Protein AF-A0A0B7BP31-F1 (afdb_monomer_lite)

Sequence (83 aa):
MNINIAKTEVMNIGRKHNTLNINGSTIKQVQEFKYLGSIFTEDGRLDRKIETRVQKANAITYQLAPLLRHPNISLTAKQQMIN

pLDDT: mean 92.34, std 4.22, range [71.44, 96.62]

Structure (mmCIF, N/CA/C/O backbone):
data_AF-A0A0B7BP31-F1
#
_entry.id   AF-A0A0B7BP31-F1
#
loop_
_atom_site.group_PDB
_atom_site.id
_atom_site.type_symbol
_atom_site.label_atom_id
_atom_site.label_alt_id
_atom_site.label_comp_id
_atom_site.label_asym_id
_atom_site.label_entity_id
_atom_site.label_seq_id
_atom_site.pdbx_PDB_ins_code
_atom_site.Cartn_x
_atom_site.Cartn_y
_atom_site.Cartn_z
_atom_site.occupancy
_atom_site.B_iso_or_equiv
_atom_site.auth_seq_id
_atom_site.auth_comp_id
_atom_site.auth_asym_id
_atom_site.auth_atom_id
_atom_site.pdbx_PDB_model_num
ATOM 1 N N . MET A 1 1 ? -31.147 7.053 6.437 1.00 71.44 1 MET A N 1
ATOM 2 C CA . MET A 1 1 ? -29.854 6.668 5.827 1.00 71.44 1 MET A CA 1
ATOM 3 C C . MET A 1 1 ? -29.420 5.357 6.464 1.00 71.44 1 MET A C 1
ATOM 5 O O . MET A 1 1 ? -29.300 5.336 7.679 1.00 71.44 1 MET A O 1
ATOM 9 N N . ASN A 1 2 ? -29.234 4.284 5.688 1.00 86.88 2 AS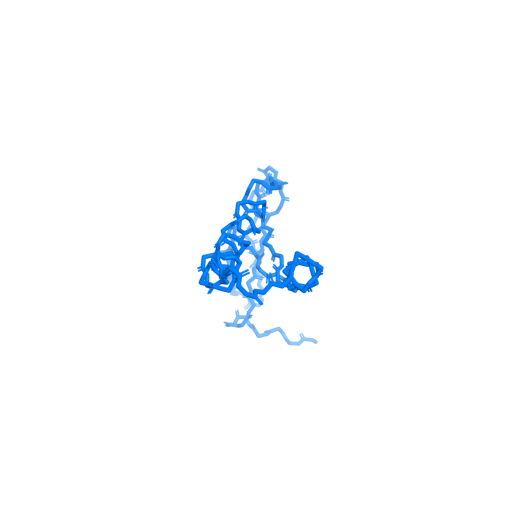N A N 1
ATOM 10 C CA . ASN A 1 2 ? -28.800 2.976 6.201 1.00 86.88 2 ASN A CA 1
ATOM 11 C C . ASN A 1 2 ? -27.363 2.705 5.741 1.00 86.88 2 ASN A C 1
ATOM 13 O O . ASN A 1 2 ? -27.106 2.656 4.541 1.00 86.88 2 ASN A O 1
ATOM 17 N N . ILE A 1 3 ? -26.436 2.546 6.687 1.00 89.38 3 ILE A N 1
ATOM 18 C CA . ILE A 1 3 ? -25.030 2.217 6.411 1.00 89.38 3 ILE A CA 1
ATOM 19 C C . ILE A 1 3 ? -24.873 0.696 6.435 1.00 89.38 3 ILE A C 1
ATOM 21 O O . ILE A 1 3 ? -25.327 0.035 7.368 1.00 89.38 3 ILE A O 1
ATOM 25 N N . ASN A 1 4 ? -24.209 0.135 5.424 1.00 92.94 4 ASN A N 1
ATOM 26 C CA . ASN A 1 4 ? -23.859 -1.281 5.420 1.00 92.94 4 ASN A CA 1
ATOM 27 C C . ASN A 1 4 ? -22.579 -1.503 6.234 1.00 92.94 4 ASN A C 1
ATOM 29 O O . ASN A 1 4 ? -21.475 -1.370 5.713 1.00 92.94 4 ASN A O 1
ATOM 33 N N . ILE A 1 5 ? -22.750 -1.891 7.494 1.00 92.94 5 ILE A N 1
ATOM 34 C CA . ILE A 1 5 ? -21.661 -2.080 8.461 1.00 92.94 5 ILE A CA 1
ATOM 35 C C . ILE A 1 5 ? -20.631 -3.105 7.971 1.00 92.94 5 ILE A C 1
ATOM 37 O O . ILE A 1 5 ? -19.437 -2.897 8.145 1.00 92.94 5 ILE A O 1
ATOM 41 N N . ALA A 1 6 ? -21.065 -4.162 7.278 1.00 92.12 6 ALA A N 1
ATOM 42 C CA . ALA A 1 6 ? -20.167 -5.196 6.761 1.00 92.12 6 ALA A CA 1
ATOM 43 C C . ALA A 1 6 ? -19.255 -4.705 5.620 1.00 92.12 6 ALA A C 1
ATOM 45 O O . ALA A 1 6 ? -18.225 -5.318 5.355 1.00 92.12 6 ALA A O 1
ATOM 46 N N . LYS A 1 7 ? -19.628 -3.617 4.933 1.00 94.06 7 LYS A N 1
ATOM 47 C CA . LYS A 1 7 ? -18.844 -3.011 3.843 1.00 94.06 7 LYS A CA 1
ATOM 48 C C . LYS A 1 7 ? -18.143 -1.716 4.251 1.00 94.06 7 LYS A C 1
ATOM 50 O O . LYS A 1 7 ? -17.478 -1.107 3.418 1.00 94.06 7 LYS A O 1
ATOM 55 N N . THR A 1 8 ? -18.341 -1.249 5.480 1.00 93.75 8 THR A N 1
ATOM 56 C CA . THR A 1 8 ? -17.776 0.012 5.960 1.00 93.75 8 THR A CA 1
ATOM 57 C C . THR A 1 8 ? -16.605 -0.268 6.887 1.00 93.75 8 THR A C 1
ATOM 59 O O . THR A 1 8 ? -16.694 -1.076 7.804 1.00 93.75 8 THR A O 1
ATOM 62 N N . GLU A 1 9 ? -15.511 0.441 6.650 1.00 94.25 9 GLU A N 1
ATOM 63 C CA . GLU A 1 9 ? -14.329 0.465 7.502 1.00 94.25 9 GLU A CA 1
ATOM 64 C C . GLU A 1 9 ? -14.046 1.923 7.866 1.00 94.25 9 GLU A C 1
ATOM 66 O O . GLU A 1 9 ? -14.350 2.830 7.085 1.00 94.25 9 GLU A O 1
ATOM 71 N N . VAL A 1 10 ? -13.478 2.159 9.046 1.00 94.00 10 VAL A N 1
ATOM 72 C CA . VAL A 1 10 ? -13.085 3.500 9.489 1.00 94.00 10 VAL A CA 1
ATOM 73 C C . VAL A 1 10 ? -11.616 3.547 9.864 1.00 94.00 10 VAL A C 1
ATOM 75 O O . VAL A 1 10 ? -11.081 2.633 10.478 1.00 94.00 10 VAL A O 1
ATOM 78 N N . MET A 1 11 ? -10.963 4.647 9.522 1.00 94.50 11 MET A N 1
ATOM 79 C CA . MET A 1 11 ? -9.610 4.946 9.965 1.00 94.50 11 MET A CA 1
ATOM 80 C C . MET A 1 11 ? -9.672 6.060 10.995 1.00 94.50 11 MET A C 1
ATOM 82 O O . MET A 1 11 ? -10.342 7.070 10.781 1.00 94.50 11 MET A O 1
ATOM 86 N N . ASN A 1 12 ? -8.961 5.883 12.100 1.00 92.44 12 ASN A N 1
ATOM 87 C CA . ASN A 1 12 ? -8.787 6.946 13.068 1.00 92.44 12 ASN A CA 1
ATOM 88 C C . ASN A 1 12 ? -7.554 7.777 12.698 1.00 92.44 12 ASN A C 1
ATOM 90 O O . ASN A 1 12 ? -6.500 7.215 12.429 1.00 92.44 12 ASN A O 1
ATOM 94 N N . ILE A 1 13 ? -7.683 9.103 12.686 1.00 88.62 13 ILE A N 1
ATOM 95 C CA . ILE A 1 13 ? -6.573 10.014 12.385 1.00 88.62 13 ILE A CA 1
ATOM 96 C C . ILE A 1 13 ? -6.361 10.921 13.595 1.00 88.62 13 ILE A C 1
ATOM 98 O O . ILE A 1 13 ? -7.273 11.634 14.017 1.00 88.62 13 ILE A O 1
ATOM 102 N N . GLY A 1 14 ? -5.147 10.909 14.147 1.00 85.50 14 GLY A N 1
ATOM 103 C CA . GLY A 1 14 ? -4.761 11.711 15.309 1.00 85.50 14 GLY A CA 1
ATOM 104 C C . GLY A 1 14 ? -4.480 10.881 16.564 1.00 85.50 14 GLY A C 1
ATOM 105 O O . GLY A 1 14 ? -4.486 9.658 16.549 1.00 85.50 14 GLY A O 1
ATOM 106 N N . ARG A 1 15 ? -4.199 11.559 17.684 1.00 83.19 15 ARG A N 1
ATOM 107 C CA . ARG A 1 15 ? -3.646 10.912 18.894 1.00 83.19 15 ARG A CA 1
ATOM 108 C C . ARG A 1 15 ? -4.639 10.055 19.685 1.00 83.19 15 ARG A C 1
ATOM 110 O O . ARG A 1 15 ? -4.217 9.226 20.481 1.00 83.19 15 ARG A O 1
ATOM 117 N N . LYS A 1 16 ? -5.942 10.305 19.553 1.00 86.06 16 LYS A N 1
ATOM 118 C CA . LYS A 1 16 ? -6.982 9.618 20.334 1.00 86.06 16 LYS A CA 1
ATOM 119 C C . LYS A 1 16 ? -7.658 8.573 19.468 1.00 86.06 16 LYS A C 1
ATOM 121 O O . LYS A 1 16 ? -8.249 8.952 18.466 1.00 86.06 16 LYS A O 1
ATOM 126 N N . HIS A 1 17 ? -7.615 7.308 19.878 1.00 86.06 17 HIS A N 1
ATOM 127 C CA . HIS A 1 17 ? -8.373 6.232 19.243 1.00 86.06 17 HIS A CA 1
ATOM 128 C C . HIS A 1 17 ? -9.764 6.140 19.858 1.00 86.06 17 HIS A C 1
ATOM 130 O O . HIS A 1 17 ? -9.908 5.828 21.036 1.00 86.06 17 HIS A O 1
ATOM 136 N N . ASN A 1 18 ? -10.780 6.423 19.046 1.00 88.81 18 ASN A N 1
ATOM 137 C CA . ASN A 1 18 ? -12.179 6.253 19.417 1.00 88.81 18 ASN A CA 1
ATOM 138 C C . ASN A 1 18 ? -12.778 5.118 18.592 1.00 88.81 18 ASN A C 1
ATOM 140 O O . ASN A 1 18 ? -12.480 5.001 17.404 1.00 88.81 18 ASN A O 1
ATOM 144 N N . THR A 1 19 ? -13.647 4.315 19.194 1.00 91.44 19 THR A N 1
ATOM 145 C CA . THR A 1 19 ? -14.442 3.318 18.474 1.00 91.44 19 THR A CA 1
ATOM 146 C C . THR A 1 19 ? -15.711 3.968 17.925 1.00 91.44 19 THR A C 1
ATOM 148 O O . THR A 1 19 ? -16.351 4.775 18.601 1.00 91.44 19 THR A O 1
ATOM 151 N N . LEU A 1 20 ? -16.081 3.640 16.682 1.00 91.81 20 LEU A N 1
ATOM 152 C CA . LEU A 1 20 ? -17.322 4.126 16.077 1.00 91.81 20 LEU A CA 1
ATOM 153 C C . LEU A 1 20 ? -18.392 3.037 16.143 1.00 91.81 20 LEU A C 1
ATOM 155 O O . LEU A 1 20 ? -18.257 1.990 15.510 1.00 91.81 20 LEU A O 1
ATOM 159 N N . ASN A 1 21 ? -19.466 3.315 16.881 1.00 93.06 21 ASN A N 1
ATOM 160 C CA . ASN A 1 21 ? -20.626 2.437 16.997 1.00 93.06 21 ASN A CA 1
ATOM 161 C C . ASN A 1 21 ? -21.796 3.005 16.190 1.00 93.06 21 ASN A C 1
ATOM 163 O O . ASN A 1 21 ? -22.189 4.153 16.389 1.00 93.06 21 ASN A O 1
ATOM 167 N N . ILE A 1 22 ? -22.377 2.190 15.310 1.00 90.00 22 ILE A N 1
ATOM 168 C CA . ILE A 1 22 ? -23.582 2.520 14.543 1.00 90.00 22 ILE A CA 1
ATOM 169 C C . ILE A 1 22 ? -24.614 1.423 14.791 1.00 90.00 22 ILE A C 1
ATOM 171 O O . ILE A 1 22 ? -24.340 0.249 14.561 1.00 90.00 22 ILE A O 1
ATOM 175 N N . ASN A 1 23 ? -25.801 1.802 15.275 1.00 88.94 23 ASN A N 1
ATOM 176 C CA . ASN A 1 23 ? -26.908 0.880 15.568 1.00 88.94 23 ASN A CA 1
ATOM 177 C C . ASN A 1 23 ? -26.497 -0.307 16.464 1.00 88.94 23 ASN A C 1
ATOM 179 O O . ASN A 1 23 ? -26.849 -1.452 16.198 1.00 88.94 23 ASN A O 1
ATOM 183 N N . GLY A 1 24 ? -25.693 -0.040 17.500 1.00 90.25 24 GLY A N 1
ATOM 184 C CA . GLY A 1 24 ? -25.210 -1.066 18.434 1.00 90.25 24 GLY A CA 1
ATOM 185 C C . GLY A 1 24 ? -24.094 -1.967 17.893 1.00 90.25 24 GLY A C 1
ATOM 186 O O . GLY A 1 24 ? -23.628 -2.837 18.618 1.00 90.25 24 GLY A O 1
ATOM 187 N N . SER A 1 25 ? -23.635 -1.756 16.655 1.00 92.25 25 SER A N 1
ATOM 188 C CA . SER A 1 25 ? -22.520 -2.498 16.058 1.00 92.25 25 SER A CA 1
ATOM 189 C C . SER A 1 25 ? -21.289 -1.607 15.903 1.00 92.25 25 SER A C 1
ATOM 191 O O . SER A 1 25 ? -21.375 -0.491 15.386 1.00 92.25 25 SER A O 1
ATOM 193 N N . THR A 1 26 ? -20.130 -2.103 16.325 1.00 93.25 26 THR A N 1
ATOM 194 C CA . THR A 1 26 ? -18.847 -1.418 16.132 1.00 93.25 26 THR A CA 1
ATOM 195 C C . THR A 1 26 ? -18.366 -1.592 14.696 1.00 93.25 26 THR A C 1
ATOM 197 O O . THR A 1 26 ? -18.324 -2.709 14.181 1.00 93.25 26 THR A O 1
ATOM 200 N N . ILE A 1 27 ? -17.988 -0.495 14.041 1.00 94.88 27 ILE A N 1
ATOM 201 C CA . ILE A 1 27 ? -17.398 -0.549 12.702 1.00 94.88 27 ILE A CA 1
ATOM 202 C C . ILE A 1 27 ? -15.931 -0.969 12.799 1.00 94.88 27 ILE A C 1
ATOM 204 O O . ILE A 1 27 ? -15.195 -0.518 13.678 1.00 94.88 27 ILE A O 1
ATOM 208 N N . LYS A 1 28 ? -15.493 -1.804 11.852 1.00 94.44 28 LYS A N 1
ATOM 209 C CA . LYS A 1 28 ? -14.102 -2.237 11.727 1.00 94.44 28 LYS A CA 1
ATOM 210 C C . LYS A 1 28 ? -13.164 -1.037 11.567 1.00 94.44 28 LYS A C 1
ATOM 212 O O . LYS A 1 28 ? -13.345 -0.223 10.661 1.00 94.44 28 LYS A O 1
ATOM 217 N N . GLN A 1 29 ? -12.138 -0.973 12.4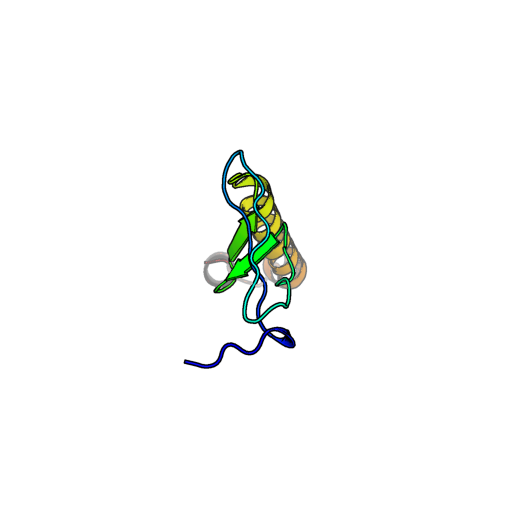13 1.00 94.06 29 GLN A N 1
ATOM 218 C CA . GLN A 1 29 ? -11.081 0.029 12.307 1.00 94.06 29 GLN A CA 1
ATOM 219 C C . GLN A 1 29 ? -9.904 -0.488 11.474 1.00 94.06 29 GLN A C 1
ATOM 221 O O . GLN A 1 29 ? -9.548 -1.664 11.575 1.00 94.06 29 GLN A O 1
ATOM 226 N N . VAL A 1 30 ? -9.303 0.378 10.659 1.00 94.50 30 VAL A N 1
ATOM 227 C CA . VAL A 1 30 ? -8.154 0.050 9.802 1.00 94.50 30 VAL A CA 1
ATOM 228 C C . VAL A 1 30 ? -7.022 1.062 9.963 1.00 94.50 30 VAL A C 1
ATOM 230 O O . VAL A 1 30 ? -7.263 2.258 10.113 1.00 94.50 30 VAL A O 1
ATOM 233 N N . GLN A 1 31 ? -5.788 0.562 9.888 1.00 93.88 31 GLN A N 1
ATOM 234 C CA . GLN A 1 31 ? -4.559 1.361 9.996 1.00 93.88 31 GLN A CA 1
ATOM 235 C C . GLN A 1 31 ? -4.078 1.902 8.646 1.00 93.88 31 GLN A C 1
ATOM 237 O O . GLN A 1 31 ? -3.393 2.920 8.595 1.00 93.88 31 GLN A O 1
ATOM 242 N N . GLU A 1 32 ? -4.463 1.242 7.548 1.00 94.62 32 GLU A N 1
ATOM 243 C CA . GLU A 1 32 ? -4.215 1.683 6.177 1.00 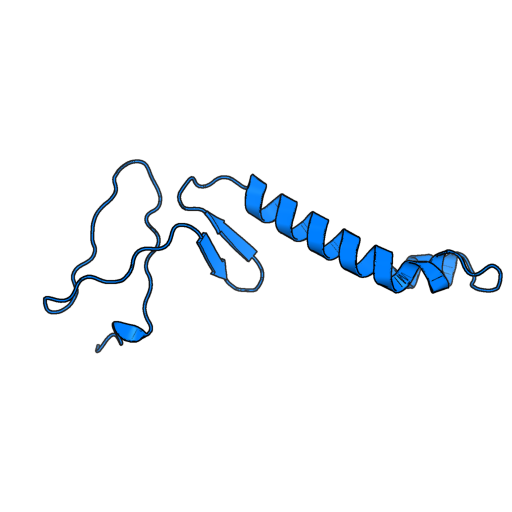94.62 32 GLU A CA 1
ATOM 244 C C . GLU A 1 32 ? -5.537 1.812 5.418 1.00 94.62 32 GLU A C 1
ATOM 246 O O . GLU A 1 32 ? -6.364 0.901 5.428 1.00 94.62 32 GLU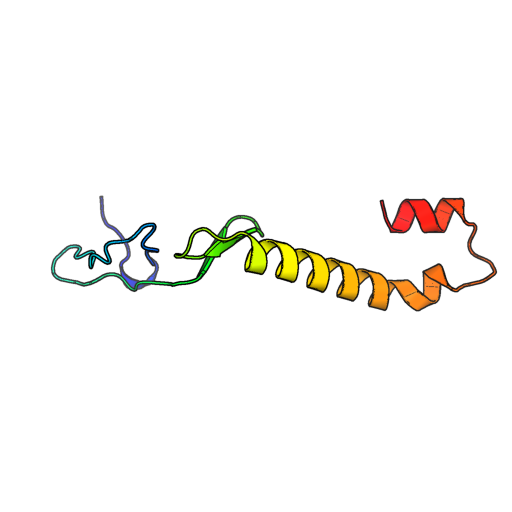 A O 1
ATOM 251 N N . PHE A 1 33 ? -5.718 2.926 4.713 1.00 94.06 33 PHE A N 1
ATOM 252 C CA . PHE A 1 33 ? -6.881 3.174 3.872 1.00 94.06 33 PHE A CA 1
ATOM 253 C C . PHE A 1 33 ? -6.421 3.407 2.441 1.00 94.06 33 PHE A C 1
ATOM 255 O O . PHE A 1 33 ? -5.564 4.253 2.171 1.00 94.06 33 PHE A O 1
ATOM 262 N N . LYS A 1 34 ? -6.985 2.639 1.508 1.00 92.88 34 LYS A N 1
ATOM 263 C CA . LYS A 1 34 ? -6.680 2.751 0.081 1.00 92.88 34 LYS A CA 1
ATOM 264 C C . LYS A 1 34 ? -7.795 3.517 -0.605 1.00 92.88 34 LYS A C 1
ATOM 266 O O . LYS A 1 34 ? -8.930 3.057 -0.643 1.00 92.88 34 LYS A O 1
ATOM 271 N N . TYR A 1 35 ? -7.455 4.653 -1.200 1.00 91.44 35 TYR A N 1
ATOM 272 C CA . TYR A 1 35 ? -8.413 5.479 -1.921 1.00 91.44 35 TYR A CA 1
ATOM 273 C C . TYR A 1 35 ? -7.802 6.033 -3.200 1.00 91.44 35 TYR A C 1
ATOM 275 O O . TYR A 1 35 ? -6.736 6.650 -3.172 1.00 91.44 35 TYR A O 1
ATOM 283 N N . LEU A 1 36 ? -8.470 5.769 -4.329 1.00 91.75 36 LEU A N 1
ATOM 284 C CA . LEU A 1 36 ? -8.064 6.213 -5.670 1.00 91.75 36 LEU A CA 1
ATOM 285 C C . LEU A 1 36 ? -6.574 5.948 -5.967 1.00 91.75 36 LEU A C 1
ATOM 287 O O . LEU A 1 36 ? -5.847 6.801 -6.470 1.00 91.75 36 LEU A O 1
ATOM 291 N N . GLY A 1 37 ? -6.088 4.764 -5.585 1.00 87.00 37 GLY A N 1
ATOM 292 C CA . GLY A 1 37 ? -4.698 4.351 -5.804 1.00 87.00 37 GLY A CA 1
ATOM 293 C C . GLY A 1 37 ? -3.662 4.965 -4.851 1.00 87.00 37 GLY A C 1
ATOM 294 O O . GLY A 1 37 ? -2.481 4.625 -4.962 1.00 87.00 37 GLY A O 1
ATOM 295 N N . SER A 1 38 ? -4.080 5.813 -3.909 1.00 89.25 38 SER A N 1
ATOM 296 C CA . SER A 1 38 ? -3.252 6.315 -2.808 1.00 89.25 38 SER A CA 1
ATOM 297 C C . SER A 1 38 ? -3.476 5.507 -1.531 1.00 89.25 38 SER A C 1
ATOM 299 O O . SER A 1 38 ? -4.564 4.978 -1.308 1.00 89.25 38 SER A O 1
ATOM 301 N N . ILE A 1 39 ? -2.435 5.423 -0.702 1.00 94.44 39 ILE A N 1
ATOM 302 C CA . ILE A 1 39 ? -2.488 4.823 0.634 1.00 94.44 39 ILE A CA 1
ATOM 303 C C . ILE A 1 39 ? -2.386 5.947 1.662 1.00 94.44 39 ILE A C 1
ATOM 305 O O . ILE A 1 39 ? -1.532 6.826 1.529 1.00 94.44 39 ILE A O 1
ATOM 309 N N . PHE A 1 40 ? -3.265 5.897 2.654 1.00 93.31 40 PHE A N 1
ATOM 310 C CA . PHE A 1 40 ? -3.259 6.728 3.850 1.00 93.31 40 PHE A CA 1
ATOM 311 C C . PHE A 1 40 ? -3.000 5.829 5.051 1.00 93.31 40 PHE A C 1
ATOM 313 O O . PHE A 1 40 ? -3.484 4.698 5.071 1.00 93.31 40 PHE A O 1
ATOM 320 N N . THR A 1 41 ? -2.249 6.325 6.023 1.00 94.19 41 THR A N 1
ATOM 321 C CA . THR A 1 41 ? -1.943 5.630 7.273 1.00 94.19 41 THR A CA 1
ATOM 322 C C . THR A 1 41 ? -2.519 6.412 8.448 1.00 94.19 41 THR A C 1
ATOM 324 O O . THR A 1 41 ? -2.612 7.641 8.400 1.00 94.19 41 THR A O 1
ATOM 327 N N . GLU A 1 42 ? -2.908 5.709 9.509 1.00 93.38 42 GLU A N 1
ATOM 328 C CA . GLU A 1 42 ? -3.480 6.330 10.715 1.00 93.38 42 GLU A CA 1
ATOM 329 C C . GLU A 1 42 ? -2.523 7.313 11.417 1.00 93.38 42 GLU A C 1
ATOM 331 O O . GLU A 1 42 ? -2.961 8.286 12.033 1.00 93.38 42 GLU A O 1
ATOM 336 N N . ASP A 1 43 ? -1.210 7.105 11.270 1.00 92.00 43 ASP A N 1
ATOM 337 C CA . ASP A 1 43 ? -0.157 7.971 11.812 1.00 92.00 43 ASP A CA 1
ATOM 338 C C . ASP A 1 43 ? 0.060 9.265 10.999 1.00 92.00 43 ASP A C 1
ATOM 340 O O . ASP A 1 43 ? 0.842 10.131 11.398 1.00 92.00 43 ASP A O 1
ATOM 344 N N . GLY A 1 44 ? -0.629 9.406 9.861 1.00 89.88 44 GLY A N 1
ATOM 345 C CA . GLY A 1 44 ? -0.548 10.561 8.970 1.00 89.88 44 GLY A CA 1
ATOM 346 C C . GLY A 1 44 ? 0.769 10.688 8.200 1.00 89.88 44 GLY A C 1
ATOM 347 O O . GLY A 1 44 ? 0.978 11.702 7.528 1.00 89.88 44 GLY A O 1
ATOM 348 N N . ARG A 1 45 ? 1.669 9.700 8.278 1.00 92.62 45 ARG A N 1
ATOM 349 C CA . ARG A 1 45 ? 2.951 9.732 7.567 1.00 92.62 45 ARG A CA 1
ATOM 350 C C . ARG A 1 45 ? 2.782 9.420 6.084 1.00 92.62 45 ARG A C 1
ATOM 352 O O . ARG A 1 45 ? 1.847 8.760 5.640 1.00 92.62 45 ARG A O 1
ATOM 359 N N . LEU A 1 46 ? 3.732 9.903 5.286 1.00 93.44 46 LEU A N 1
ATOM 360 C CA . LEU A 1 46 ? 3.754 9.668 3.839 1.00 93.44 46 LEU A CA 1
ATOM 361 C C . LEU A 1 46 ? 4.669 8.510 3.434 1.00 93.44 46 LEU A C 1
ATOM 363 O O . LEU A 1 46 ? 4.637 8.114 2.269 1.00 93.44 46 LEU A O 1
ATOM 367 N N . ASP A 1 47 ? 5.439 7.952 4.371 1.00 95.19 47 ASP A N 1
ATOM 368 C CA . ASP A 1 47 ? 6.459 6.928 4.118 1.00 95.19 47 ASP A CA 1
ATOM 369 C C . ASP A 1 47 ? 5.879 5.757 3.323 1.00 95.19 47 ASP A C 1
ATOM 371 O O . ASP A 1 47 ? 6.347 5.435 2.232 1.00 95.19 47 ASP A O 1
ATOM 375 N N . ARG A 1 48 ? 4.754 5.211 3.797 1.00 94.06 48 ARG A N 1
ATOM 376 C CA . ARG A 1 48 ? 4.064 4.082 3.166 1.00 94.06 48 ARG A CA 1
ATOM 377 C C . ARG A 1 48 ? 3.555 4.395 1.758 1.00 94.06 48 ARG A C 1
ATOM 379 O O . ARG A 1 48 ? 3.624 3.562 0.848 1.00 94.06 48 ARG A O 1
ATOM 386 N N . LYS A 1 49 ? 3.048 5.613 1.553 1.00 94.19 49 LYS A N 1
ATOM 387 C CA . LYS A 1 49 ? 2.580 6.095 0.246 1.00 94.19 49 LYS A CA 1
ATOM 388 C C . LYS A 1 49 ? 3.742 6.229 -0.737 1.00 94.19 49 LYS A C 1
ATOM 390 O O . LYS A 1 49 ? 3.597 5.832 -1.895 1.00 94.19 49 LYS A O 1
ATOM 395 N N . ILE A 1 50 ? 4.864 6.795 -0.294 1.00 95.38 50 ILE A N 1
ATOM 396 C CA . ILE A 1 50 ? 6.077 6.971 -1.102 1.00 95.38 50 ILE A CA 1
ATOM 397 C C . ILE A 1 50 ? 6.658 5.605 -1.455 1.00 95.38 50 ILE A C 1
ATOM 399 O O . ILE A 1 50 ? 6.854 5.320 -2.634 1.00 95.38 50 ILE A O 1
ATOM 403 N N . GLU A 1 51 ? 6.835 4.733 -0.466 1.00 95.44 51 GLU A N 1
ATOM 404 C CA . GLU A 1 51 ? 7.339 3.374 -0.650 1.00 95.44 51 GLU A CA 1
ATOM 405 C C . GLU A 1 51 ? 6.500 2.600 -1.675 1.00 95.44 51 GLU A C 1
ATOM 407 O O . GLU A 1 51 ? 7.037 2.040 -2.628 1.00 95.44 51 GLU A O 1
ATOM 412 N N . THR A 1 52 ? 5.170 2.643 -1.555 1.00 94.00 52 THR A N 1
ATOM 413 C CA . THR A 1 52 ? 4.270 1.978 -2.510 1.00 94.00 52 THR A CA 1
ATOM 414 C C . THR A 1 52 ? 4.444 2.511 -3.934 1.00 94.00 52 THR A C 1
ATOM 416 O O . THR A 1 52 ? 4.376 1.747 -4.898 1.00 94.00 52 THR A O 1
ATOM 419 N N . ARG A 1 53 ? 4.661 3.822 -4.104 1.00 94.00 53 ARG A N 1
ATOM 420 C CA . ARG A 1 53 ? 4.910 4.422 -5.425 1.00 94.00 53 ARG A CA 1
ATOM 421 C C . ARG A 1 53 ? 6.260 3.989 -5.992 1.00 94.00 53 ARG A C 1
ATOM 423 O O . ARG A 1 53 ? 6.314 3.632 -7.165 1.00 94.00 53 ARG A O 1
ATOM 43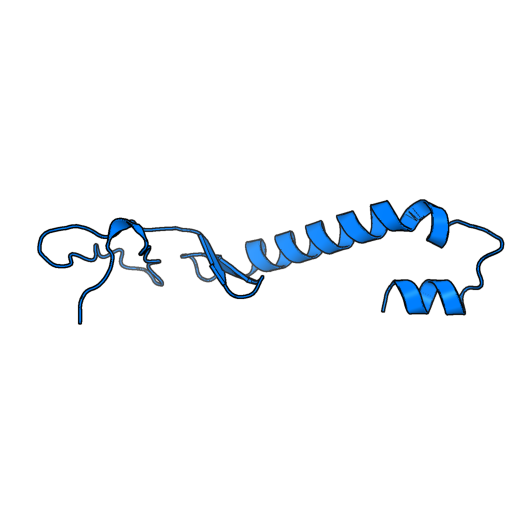0 N N . VAL A 1 54 ? 7.304 3.951 -5.165 1.00 96.06 54 VAL A N 1
ATOM 431 C CA . VAL A 1 54 ? 8.635 3.457 -5.554 1.00 96.06 54 VAL A CA 1
ATOM 432 C C . VAL A 1 54 ? 8.565 1.988 -5.968 1.00 96.06 54 VAL A C 1
ATOM 434 O O . VAL A 1 54 ? 9.049 1.632 -7.036 1.00 96.06 54 VAL A O 1
ATOM 437 N N . GLN A 1 55 ? 7.891 1.139 -5.189 1.00 95.56 55 GLN A N 1
ATOM 438 C CA . GLN A 1 55 ? 7.708 -0.277 -5.518 1.00 95.56 55 GLN A CA 1
ATOM 439 C C . GLN A 1 55 ? 6.984 -0.468 -6.859 1.00 95.56 55 GLN A C 1
ATOM 441 O O . GLN A 1 55 ? 7.417 -1.277 -7.679 1.00 95.56 55 GLN A O 1
ATOM 446 N N . LYS A 1 56 ? 5.924 0.310 -7.126 1.00 93.31 56 LYS A N 1
ATOM 447 C CA . LYS A 1 56 ? 5.218 0.285 -8.419 1.00 93.31 56 LYS A CA 1
ATOM 448 C C . LYS A 1 56 ? 6.115 0.722 -9.580 1.00 93.31 56 LYS A C 1
ATOM 450 O O . LYS A 1 56 ? 6.147 0.042 -10.601 1.00 93.31 56 LYS A O 1
ATOM 455 N N . ALA A 1 57 ? 6.858 1.816 -9.419 1.00 93.25 57 ALA A N 1
ATOM 456 C CA . ALA A 1 57 ? 7.794 2.296 -10.434 1.00 93.25 57 ALA A CA 1
ATOM 457 C C . ALA A 1 57 ? 8.902 1.266 -10.717 1.00 93.25 57 ALA A C 1
ATOM 459 O O . ALA A 1 57 ? 9.206 0.992 -11.879 1.00 93.25 57 ALA A O 1
ATOM 460 N N . ASN A 1 58 ? 9.441 0.629 -9.675 1.00 95.25 58 ASN A N 1
ATOM 461 C CA . ASN A 1 58 ? 10.442 -0.429 -9.804 1.00 95.25 58 ASN A CA 1
ATOM 462 C C . ASN A 1 58 ? 9.883 -1.645 -10.548 1.00 95.25 58 ASN A C 1
ATOM 464 O O . ASN A 1 58 ? 10.552 -2.171 -11.434 1.00 95.25 58 ASN A O 1
ATOM 468 N N . ALA A 1 59 ? 8.654 -2.067 -10.236 1.00 95.75 59 ALA A N 1
ATOM 469 C CA . ALA A 1 59 ? 8.004 -3.180 -10.923 1.00 95.75 59 ALA A CA 1
ATOM 470 C C . ALA A 1 59 ? 7.832 -2.904 -12.426 1.00 95.75 59 ALA A C 1
ATOM 472 O O . ALA A 1 59 ? 8.178 -3.754 -13.245 1.00 95.75 59 ALA A O 1
ATOM 473 N N . ILE A 1 60 ? 7.370 -1.704 -12.796 1.00 93.81 60 ILE A N 1
ATOM 474 C CA . ILE A 1 60 ? 7.219 -1.300 -14.204 1.00 93.81 60 ILE A CA 1
ATOM 475 C C . ILE A 1 60 ? 8.586 -1.224 -14.892 1.00 93.81 60 ILE A C 1
ATOM 477 O O . ILE A 1 60 ? 8.773 -1.781 -15.970 1.00 93.81 60 ILE A O 1
ATOM 481 N N . THR A 1 61 ? 9.573 -0.597 -14.249 1.00 92.88 61 THR A N 1
ATOM 482 C CA . THR A 1 61 ? 10.936 -0.486 -14.794 1.00 92.88 61 THR A CA 1
ATOM 483 C C . THR A 1 61 ? 11.559 -1.859 -15.028 1.00 92.88 61 THR A C 1
ATOM 485 O O . THR A 1 61 ? 12.203 -2.082 -16.052 1.00 92.88 61 THR A O 1
ATOM 488 N N . TYR A 1 62 ? 11.343 -2.802 -14.107 1.00 95.31 62 TYR A N 1
ATOM 489 C CA . TYR A 1 62 ? 11.806 -4.177 -14.250 1.00 95.31 62 TYR A CA 1
ATOM 490 C C . TYR A 1 62 ? 11.148 -4.875 -15.446 1.00 95.31 62 TYR A C 1
ATOM 492 O O . TYR A 1 62 ? 11.844 -5.493 -16.249 1.00 95.31 62 TYR A O 1
ATOM 500 N N . GLN A 1 63 ? 9.832 -4.723 -15.615 1.00 95.19 63 GLN A N 1
ATOM 501 C CA . GLN A 1 63 ? 9.104 -5.278 -16.762 1.00 95.19 63 GLN A CA 1
ATOM 502 C C . GLN A 1 63 ? 9.573 -4.681 -18.098 1.00 95.19 63 GLN A C 1
ATOM 504 O O . GLN A 1 63 ? 9.686 -5.401 -19.087 1.00 95.19 63 GLN A O 1
ATOM 509 N N . LEU A 1 64 ? 9.900 -3.386 -18.127 1.00 94.94 64 LEU A N 1
ATOM 510 C CA . LEU A 1 64 ? 10.393 -2.692 -19.321 1.00 94.94 64 LEU A CA 1
ATOM 511 C C . LEU A 1 64 ? 11.893 -2.895 -19.581 1.00 94.94 64 LEU A C 1
ATOM 513 O O . LEU A 1 64 ? 12.381 -2.522 -20.650 1.00 94.94 64 LEU A O 1
ATOM 517 N N . ALA A 1 65 ? 12.640 -3.497 -18.650 1.00 95.38 65 ALA A N 1
ATOM 518 C CA . ALA A 1 65 ? 14.092 -3.631 -18.741 1.00 95.38 65 ALA A CA 1
ATOM 519 C C . ALA A 1 65 ? 14.599 -4.233 -20.071 1.00 95.38 65 ALA A C 1
ATOM 521 O O . ALA A 1 65 ? 15.589 -3.708 -20.588 1.00 95.38 65 ALA A O 1
ATOM 522 N N . PRO A 1 66 ? 13.958 -5.257 -20.678 1.00 95.88 66 PRO A N 1
ATOM 523 C CA . PRO A 1 66 ? 14.390 -5.787 -21.973 1.00 95.88 66 PRO A CA 1
ATOM 524 C C . PRO A 1 66 ? 14.333 -4.747 -23.099 1.00 95.88 66 PRO A C 1
ATOM 526 O O . PRO A 1 66 ? 15.255 -4.665 -23.905 1.00 95.88 66 PRO A O 1
ATOM 529 N N . LEU A 1 67 ? 13.290 -3.912 -23.125 1.00 94.81 67 LEU A N 1
ATOM 530 C CA . LEU A 1 67 ? 13.112 -2.862 -24.132 1.00 94.81 67 LEU A CA 1
ATOM 531 C C . LEU A 1 67 ? 14.072 -1.694 -23.886 1.00 94.81 67 LEU A C 1
ATOM 533 O O . LEU A 1 67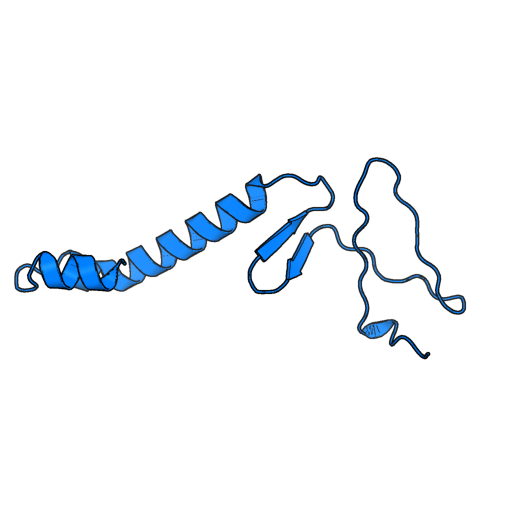 ? 14.750 -1.224 -24.800 1.00 94.81 67 LEU A O 1
ATOM 537 N N . LEU A 1 68 ? 14.205 -1.264 -22.631 1.00 94.56 68 LEU A N 1
ATOM 538 C CA . LEU A 1 68 ? 15.102 -0.166 -22.262 1.00 94.56 68 LEU A CA 1
ATOM 539 C C . LEU A 1 68 ? 16.575 -0.500 -22.545 1.00 94.56 68 LEU A C 1
ATOM 541 O O . LEU A 1 68 ? 17.348 0.375 -22.941 1.00 94.56 68 LEU A O 1
ATOM 545 N N . ARG A 1 69 ? 16.963 -1.772 -22.411 1.00 94.62 69 ARG A N 1
ATOM 546 C CA . ARG A 1 69 ? 18.321 -2.259 -22.703 1.00 94.62 69 ARG A CA 1
ATOM 547 C C . ARG A 1 69 ? 18.533 -2.652 -24.167 1.00 94.62 69 ARG A C 1
ATOM 549 O O . ARG A 1 69 ? 19.670 -2.899 -24.555 1.00 94.62 69 ARG A O 1
ATOM 556 N N . HIS A 1 70 ? 17.484 -2.680 -24.988 1.00 96.31 70 HIS A N 1
ATOM 557 C CA . HIS A 1 70 ? 17.596 -3.111 -26.378 1.00 96.31 70 HIS A CA 1
ATOM 558 C C . HIS A 1 70 ? 18.406 -2.102 -27.217 1.00 96.31 70 HIS A C 1
ATOM 560 O O . HIS A 1 70 ? 18.073 -0.911 -27.206 1.00 96.31 70 HIS A O 1
ATOM 566 N N . PRO A 1 71 ? 19.440 -2.526 -27.967 1.00 95.62 71 PRO A N 1
ATOM 567 C CA . PRO A 1 71 ? 20.318 -1.608 -28.699 1.00 95.62 71 PRO A CA 1
ATOM 568 C C . PRO A 1 71 ? 19.619 -0.927 -29.884 1.00 95.62 71 PRO A C 1
ATOM 570 O O . PRO A 1 71 ? 19.899 0.230 -30.173 1.00 95.62 71 PRO A O 1
ATOM 573 N N . ASN A 1 72 ? 18.657 -1.603 -30.522 1.00 96.62 72 ASN A N 1
ATOM 574 C CA . ASN A 1 72 ? 17.988 -1.087 -31.728 1.00 96.62 72 ASN A CA 1
ATOM 575 C C . ASN A 1 72 ? 16.765 -0.202 -31.434 1.00 96.62 72 ASN A C 1
ATOM 577 O O . ASN A 1 72 ? 16.041 0.165 -32.354 1.00 96.62 72 ASN A O 1
ATOM 581 N N . ILE A 1 73 ? 16.488 0.106 -30.163 1.00 96.00 73 ILE A N 1
ATOM 582 C CA . ILE A 1 73 ? 15.417 1.039 -29.793 1.00 96.00 73 ILE A CA 1
ATOM 583 C C . ILE A 1 73 ? 16.052 2.405 -29.537 1.00 96.00 73 ILE A C 1
ATOM 585 O O . ILE A 1 73 ? 16.983 2.519 -28.736 1.00 96.00 73 ILE A O 1
ATOM 589 N N . SER A 1 74 ? 15.543 3.440 -30.209 1.00 96.06 74 SER A N 1
ATOM 590 C CA . SER A 1 74 ? 16.060 4.803 -30.077 1.00 96.06 74 SER A CA 1
ATOM 591 C C . SER A 1 74 ? 15.875 5.344 -28.656 1.00 96.06 74 SER A C 1
ATOM 593 O O . SER A 1 74 ? 14.929 4.990 -27.947 1.00 96.06 74 SER A O 1
ATOM 595 N N . LEU A 1 75 ? 16.769 6.242 -28.235 1.00 93.69 75 LEU A N 1
ATOM 596 C CA . LEU A 1 75 ? 16.677 6.878 -26.920 1.00 93.69 75 LEU A CA 1
ATOM 597 C C . LEU A 1 75 ? 15.355 7.646 -26.753 1.00 93.69 75 LEU A C 1
ATOM 599 O O . LEU A 1 75 ? 14.739 7.573 -25.694 1.00 93.69 75 LEU A O 1
ATOM 603 N N . THR A 1 76 ? 14.885 8.306 -27.813 1.00 96.12 76 THR A N 1
ATOM 604 C CA . THR A 1 76 ? 13.612 9.037 -27.825 1.00 96.12 76 THR A CA 1
ATOM 605 C C . THR A 1 76 ? 12.420 8.116 -27.562 1.00 96.12 76 THR A C 1
ATOM 607 O O . THR A 1 76 ? 11.571 8.443 -26.737 1.00 96.12 76 THR A O 1
ATOM 610 N N . ALA A 1 77 ? 12.377 6.936 -28.193 1.00 94.50 77 ALA A N 1
ATOM 611 C CA . ALA A 1 77 ? 11.314 5.960 -27.955 1.00 94.50 77 ALA A CA 1
ATOM 612 C C . ALA A 1 77 ? 11.361 5.411 -26.518 1.00 94.50 77 ALA A C 1
ATOM 614 O O . ALA A 1 77 ? 10.325 5.279 -25.874 1.00 94.50 77 ALA A O 1
ATOM 615 N N . LYS A 1 78 ? 12.561 5.160 -25.973 1.00 94.06 78 LYS A N 1
ATOM 616 C CA . LYS A 1 78 ? 12.729 4.735 -24.571 1.00 94.06 78 LYS A CA 1
ATOM 617 C C . LYS A 1 78 ? 12.251 5.798 -23.579 1.00 94.06 78 LYS A C 1
ATOM 619 O O . LYS A 1 78 ? 11.624 5.453 -22.586 1.00 94.06 78 LYS A O 1
ATOM 624 N N . GLN A 1 79 ? 12.517 7.076 -23.850 1.00 92.12 79 GLN A N 1
ATOM 625 C CA . GLN A 1 79 ? 12.046 8.190 -23.017 1.00 92.12 79 GLN A CA 1
ATOM 626 C C . GLN A 1 79 ? 10.516 8.306 -23.029 1.00 92.12 79 GLN A C 1
ATOM 628 O O . GLN A 1 79 ? 9.919 8.504 -21.977 1.00 92.12 79 GLN A O 1
ATOM 633 N N . GLN A 1 80 ? 9.874 8.115 -24.187 1.00 92.25 80 GLN A N 1
ATOM 634 C CA . GLN A 1 80 ? 8.408 8.103 -24.302 1.00 92.25 80 GLN A CA 1
ATOM 635 C C . GLN A 1 80 ? 7.739 6.920 -23.586 1.00 92.25 80 GLN A C 1
ATOM 637 O O . GLN A 1 80 ? 6.571 7.015 -23.245 1.00 92.25 80 GLN A O 1
ATOM 642 N N . MET A 1 81 ? 8.447 5.808 -23.362 1.00 88.00 81 MET A N 1
ATOM 643 C CA . MET A 1 81 ? 7.903 4.661 -22.619 1.00 88.00 81 MET A CA 1
ATOM 644 C C . MET A 1 81 ? 7.893 4.867 -21.097 1.00 88.00 81 MET A C 1
ATOM 646 O O . MET A 1 81 ? 7.167 4.163 -20.400 1.00 88.00 81 MET A O 1
ATOM 650 N N . ILE A 1 82 ? 8.741 5.760 -20.578 1.00 86.62 82 ILE A N 1
ATOM 651 C CA . ILE A 1 82 ? 8.896 6.007 -19.135 1.00 86.62 82 ILE A CA 1
ATOM 652 C C . ILE A 1 82 ? 8.073 7.225 -18.676 1.00 86.62 82 ILE A C 1
ATOM 654 O O . ILE A 1 82 ? 7.666 7.266 -17.514 1.00 86.62 82 ILE A O 1
ATOM 658 N N . ASN A 1 83 ? 7.847 8.195 -19.569 1.00 73.75 83 ASN A N 1
ATOM 659 C CA . ASN A 1 83 ? 7.075 9.420 -19.320 1.00 73.75 83 ASN A CA 1
ATOM 660 C C . ASN A 1 83 ? 5.572 9.213 -19.529 1.00 73.75 83 ASN A C 1
ATOM 662 O O . ASN A 1 83 ? 4.800 9.792 -18.733 1.00 73.75 83 ASN A O 1
#

Organism: NCBI:txid1028688

Secondary structure (DSSP, 8-state):
----GGG-EE---SS-----EETTEEPEE-SEEEETTEEEETT--SHHHHHHHHHHHHHHHHHHHHHHT-TTS-HHHHHHHH-

Radius of gyration: 20.79 Å; chains: 1; bounding box: 50×18×52 Å

Foldseek 3Di:
DDDDLVPDEDEAADDDDDWDDDPNDTHHYDQWDADPNAIAGNPRDCPVRVVSVVVVLVVLCVVCVVVLPDPPHDPVNNVVSSD